Protein AF-A0A1Z9RPC7-F1 (afdb_monomer_lite)

Sequence (65 aa):
MRIIIILLVIFLVYLIVKSLFKKKAGRKIKTKKSIEYCRFCKAYVAPEEYCLNKNINYKDCKNYK

Foldseek 3Di:
DVVVVVVVVVVVVVVVVVVVVVVVVPPPVVPPQPQDQQPVLNDGHGQPDARPPPRDGVVVSVVPD

Structure (mmCIF, N/CA/C/O backbone):
data_AF-A0A1Z9RPC7-F1
#
_entry.id   AF-A0A1Z9RPC7-F1
#
loop_
_atom_site.group_PDB
_atom_site.id
_atom_site.type_symbol
_atom_site.label_atom_id
_atom_site.label_alt_id
_atom_site.label_comp_id
_atom_site.label_asym_id
_atom_site.label_entity_id
_atom_site.label_seq_id
_atom_site.pdbx_PDB_ins_code
_atom_site.Cartn_x
_atom_site.Cartn_y
_atom_site.Cartn_z
_atom_site.occupancy
_atom_site.B_iso_or_equiv
_atom_site.auth_seq_id
_atom_site.auth_comp_id
_atom_site.auth_asym_i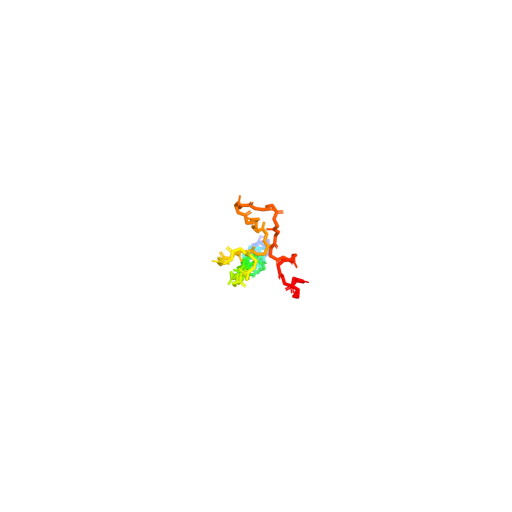d
_atom_site.auth_atom_id
_atom_site.pdbx_PDB_model_num
ATOM 1 N N . MET A 1 1 ? 23.895 3.653 -40.420 1.00 71.62 1 MET A N 1
ATOM 2 C CA . MET A 1 1 ? 22.440 3.829 -40.654 1.00 71.62 1 MET A CA 1
ATOM 3 C C . MET A 1 1 ? 21.603 2.691 -40.072 1.00 71.62 1 MET A C 1
ATOM 5 O O . MET A 1 1 ? 20.834 2.949 -39.160 1.00 71.62 1 MET A O 1
ATOM 9 N N . ARG A 1 2 ? 21.776 1.431 -40.506 1.00 83.06 2 ARG A N 1
ATOM 10 C CA . ARG A 1 2 ? 20.946 0.295 -40.037 1.00 83.06 2 ARG A CA 1
ATOM 11 C C . ARG A 1 2 ? 21.078 -0.017 -38.535 1.00 83.06 2 ARG A C 1
ATOM 13 O O . ARG A 1 2 ? 20.079 -0.286 -37.885 1.00 83.06 2 ARG A O 1
ATOM 20 N N . ILE A 1 3 ? 22.280 0.112 -37.968 1.00 90.81 3 ILE A N 1
ATOM 21 C CA . ILE A 1 3 ? 22.548 -0.137 -36.535 1.00 90.81 3 ILE A CA 1
ATOM 22 C C . ILE A 1 3 ? 21.810 0.863 -35.627 1.00 90.81 3 ILE A C 1
ATOM 24 O O . ILE A 1 3 ? 21.259 0.480 -34.601 1.00 90.81 3 ILE A O 1
ATOM 28 N N . ILE A 1 4 ? 21.739 2.135 -36.031 1.00 91.38 4 ILE A N 1
ATOM 29 C CA . ILE A 1 4 ? 21.064 3.198 -35.265 1.00 91.38 4 ILE A CA 1
ATOM 30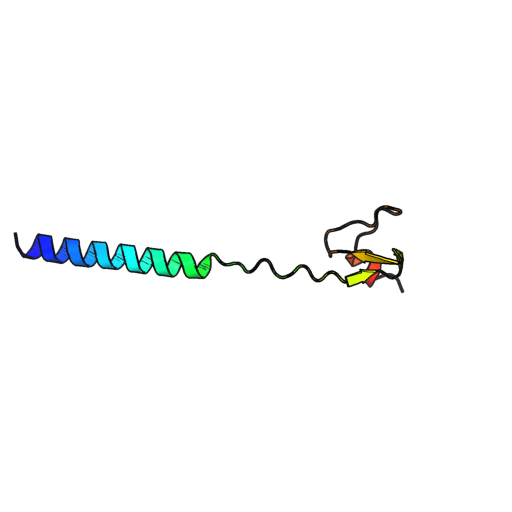 C C . ILE A 1 4 ? 19.559 2.914 -35.169 1.00 91.38 4 ILE A C 1
ATOM 32 O O . ILE A 1 4 ? 18.963 3.067 -34.106 1.00 91.38 4 ILE A O 1
ATOM 36 N N . ILE A 1 5 ? 18.960 2.437 -36.264 1.00 91.38 5 ILE A N 1
ATOM 37 C CA . ILE A 1 5 ? 17.543 2.053 -36.314 1.00 91.38 5 ILE A CA 1
ATOM 38 C C . ILE A 1 5 ? 17.275 0.888 -35.351 1.00 91.38 5 ILE A C 1
ATOM 40 O O . ILE A 1 5 ? 16.309 0.929 -34.596 1.00 91.38 5 ILE A O 1
ATOM 44 N N . ILE A 1 6 ? 18.158 -0.115 -35.317 1.00 92.62 6 ILE A N 1
ATOM 45 C CA . ILE A 1 6 ? 18.030 -1.269 -34.413 1.00 92.62 6 ILE A CA 1
ATOM 46 C C . ILE A 1 6 ? 18.086 -0.824 -32.943 1.00 92.62 6 ILE A C 1
ATOM 48 O O . ILE A 1 6 ? 17.245 -1.238 -32.145 1.00 92.62 6 ILE A O 1
ATOM 52 N N . LEU A 1 7 ? 19.020 0.065 -32.586 1.00 93.06 7 LEU A N 1
ATOM 53 C CA . LEU A 1 7 ? 19.127 0.604 -31.225 1.00 93.06 7 LEU A CA 1
ATOM 54 C C . LEU A 1 7 ? 17.880 1.400 -30.812 1.00 93.06 7 LEU A C 1
ATOM 56 O O . LEU A 1 7 ? 17.394 1.242 -29.692 1.00 93.06 7 LEU A O 1
ATOM 60 N N . LEU A 1 8 ? 17.328 2.205 -31.724 1.00 92.88 8 LEU A N 1
ATOM 61 C CA . LEU A 1 8 ? 16.084 2.943 -31.494 1.00 92.88 8 LEU A CA 1
ATOM 62 C C . LEU A 1 8 ? 14.899 2.009 -31.225 1.00 92.88 8 LEU A C 1
ATOM 64 O O . LEU A 1 8 ? 14.131 2.244 -30.293 1.00 92.88 8 LEU A O 1
ATOM 68 N N . VAL A 1 9 ? 14.770 0.928 -31.996 1.00 93.75 9 VAL A N 1
ATOM 69 C CA . VAL A 1 9 ? 13.694 -0.058 -31.812 1.00 93.75 9 VAL A CA 1
ATOM 70 C C . VAL A 1 9 ? 13.806 -0.747 -30.449 1.00 93.75 9 VAL A C 1
ATOM 72 O O . VAL A 1 9 ? 12.814 -0.831 -29.725 1.00 93.75 9 VAL A O 1
ATOM 75 N N . ILE A 1 10 ? 15.010 -1.172 -30.049 1.00 95.06 10 ILE A N 1
ATOM 76 C CA . ILE A 1 10 ? 15.248 -1.796 -28.734 1.00 95.06 10 ILE A CA 1
ATOM 77 C C . ILE A 1 10 ? 14.881 -0.831 -27.596 1.00 95.06 10 ILE A C 1
ATOM 79 O O . ILE A 1 10 ? 14.215 -1.224 -26.634 1.00 95.06 10 ILE A O 1
ATOM 83 N N . PHE A 1 11 ? 15.265 0.442 -27.719 1.00 93.94 11 PHE A N 1
ATOM 84 C CA . PHE A 1 11 ? 14.956 1.469 -26.726 1.00 93.94 11 PHE A CA 1
ATOM 85 C C . PHE A 1 11 ? 13.444 1.696 -26.570 1.00 93.94 11 PHE A C 1
ATOM 87 O O . PHE A 1 11 ? 12.937 1.739 -25.446 1.00 93.94 11 PHE A O 1
ATOM 94 N N . LEU A 1 12 ? 12.703 1.773 -27.681 1.00 91.12 12 LEU A N 1
ATOM 95 C CA . LEU A 1 12 ? 11.245 1.928 -27.661 1.00 91.12 12 LEU A CA 1
ATOM 96 C C . LEU A 1 12 ? 10.549 0.733 -26.996 1.00 91.12 12 LEU A C 1
ATOM 98 O O . LEU A 1 12 ? 9.685 0.926 -26.138 1.00 91.12 12 LEU A O 1
ATOM 102 N N . VAL A 1 13 ? 10.959 -0.496 -27.327 1.00 92.12 13 VAL A N 1
ATOM 103 C CA . VAL A 1 13 ? 10.413 -1.715 -26.706 1.00 92.12 13 VAL A CA 1
ATOM 104 C C . VAL A 1 13 ? 10.666 -1.716 -25.194 1.00 92.12 13 VAL A C 1
ATOM 106 O O . VAL A 1 13 ? 9.747 -1.977 -24.413 1.00 92.12 13 VAL A O 1
ATOM 109 N N . TYR A 1 14 ? 11.873 -1.343 -24.759 1.00 91.50 14 TYR A N 1
ATOM 110 C CA . TYR A 1 14 ? 12.216 -1.235 -23.339 1.00 91.50 14 TYR A CA 1
ATOM 111 C C . TYR A 1 14 ? 11.321 -0.233 -22.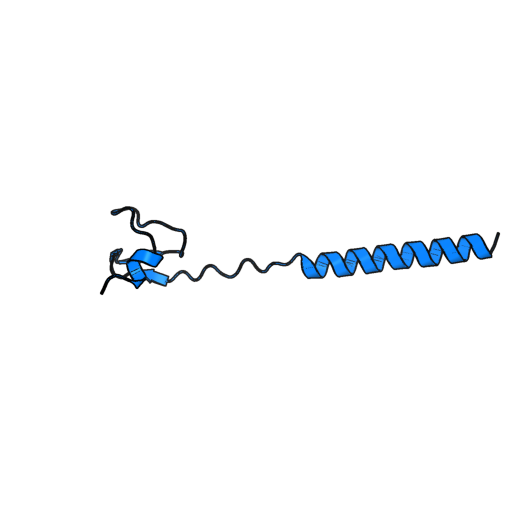591 1.00 91.50 14 TYR A C 1
ATOM 113 O O . TYR A 1 14 ? 10.832 -0.538 -21.498 1.00 91.50 14 TYR A O 1
ATOM 121 N N . LEU A 1 15 ? 11.050 0.942 -23.174 1.00 87.38 15 LEU A N 1
ATOM 122 C CA . LEU A 1 15 ? 10.172 1.948 -22.564 1.00 87.38 15 LEU A CA 1
ATOM 123 C C . LEU A 1 15 ? 8.727 1.454 -22.407 1.00 87.38 15 LEU A C 1
ATOM 125 O O . LEU A 1 15 ? 8.116 1.676 -21.356 1.00 87.38 15 LEU A O 1
ATOM 129 N N . ILE A 1 16 ? 8.192 0.756 -23.413 1.00 86.06 16 ILE A N 1
ATOM 130 C CA . ILE A 1 16 ? 6.831 0.197 -23.383 1.00 86.06 16 ILE A CA 1
ATOM 131 C C . ILE A 1 16 ? 6.712 -0.849 -22.270 1.00 86.06 16 ILE A C 1
ATOM 133 O O . ILE A 1 16 ? 5.809 -0.767 -21.433 1.00 86.06 16 ILE A O 1
ATOM 137 N N . VAL A 1 17 ? 7.659 -1.790 -22.206 1.00 86.19 17 VAL A N 1
ATOM 138 C CA . VAL A 1 17 ? 7.688 -2.836 -21.174 1.00 86.19 17 VAL A CA 1
ATOM 139 C C . VAL A 1 17 ? 7.813 -2.210 -19.782 1.00 86.19 17 VAL A C 1
ATOM 141 O O . VAL A 1 17 ? 7.011 -2.501 -18.895 1.00 86.19 17 VAL A O 1
ATOM 144 N N . LYS A 1 18 ? 8.739 -1.265 -19.587 1.00 82.31 18 LYS A N 1
ATOM 145 C CA . LYS A 1 18 ? 8.925 -0.552 -18.312 1.00 82.31 18 LYS A CA 1
ATOM 146 C C . LYS A 1 18 ? 7.665 0.194 -17.860 1.00 82.31 18 LYS A C 1
ATOM 148 O O . LYS A 1 18 ? 7.337 0.184 -16.672 1.00 82.31 18 LYS A O 1
ATOM 153 N N . SER A 1 19 ? 6.942 0.817 -18.792 1.00 72.75 19 SER A N 1
ATOM 154 C CA . SER A 1 19 ? 5.667 1.493 -18.522 1.00 72.75 19 SER A CA 1
ATOM 155 C C . SER A 1 19 ? 4.576 0.506 -18.087 1.00 72.75 19 SER A C 1
ATOM 157 O O . SER A 1 19 ? 3.863 0.752 -17.112 1.00 72.75 19 SER A O 1
ATOM 159 N N . LEU A 1 20 ? 4.486 -0.655 -18.743 1.00 73.25 20 LEU A N 1
ATOM 160 C CA . LEU A 1 20 ? 3.539 -1.714 -18.384 1.00 73.25 20 LEU A CA 1
ATOM 161 C C . LEU A 1 20 ? 3.837 -2.328 -17.008 1.00 73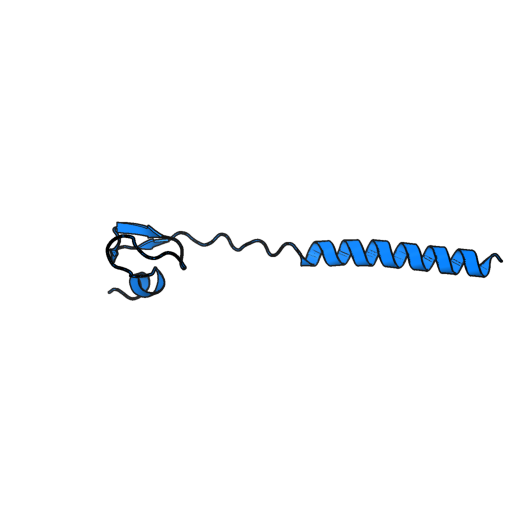.25 20 LEU A C 1
ATOM 163 O O . LEU A 1 20 ? 2.911 -2.555 -16.228 1.00 73.25 20 LEU A O 1
ATOM 167 N N . PHE A 1 21 ? 5.111 -2.539 -16.666 1.00 67.31 21 PHE A N 1
ATOM 168 C CA . PHE A 1 21 ? 5.507 -3.043 -15.346 1.00 67.31 21 PHE A CA 1
ATOM 169 C C . PHE A 1 21 ? 5.239 -2.027 -14.223 1.00 67.31 21 PHE A C 1
ATOM 171 O O . PHE A 1 21 ? 4.736 -2.411 -13.166 1.00 67.31 21 PHE A O 1
ATOM 178 N N . LYS A 1 22 ? 5.453 -0.722 -14.454 1.00 60.62 22 LYS A N 1
ATOM 179 C CA . LYS A 1 22 ? 5.088 0.327 -13.479 1.00 60.62 22 LYS A CA 1
ATOM 180 C C . LYS A 1 22 ? 3.581 0.395 -13.214 1.00 60.62 22 LYS A C 1
ATOM 182 O O . LYS A 1 22 ? 3.178 0.632 -12.077 1.00 60.62 22 LYS A O 1
ATOM 187 N N . LYS A 1 23 ? 2.738 0.135 -14.221 1.00 55.94 23 LYS A N 1
ATOM 188 C CA . LYS A 1 23 ? 1.273 0.104 -14.046 1.00 55.94 23 LYS A CA 1
ATOM 189 C C . LYS A 1 23 ? 0.805 -1.043 -13.140 1.00 55.94 23 LYS A C 1
ATOM 191 O O . LYS A 1 23 ? -0.195 -0.881 -12.444 1.00 55.94 23 LYS A O 1
ATOM 196 N N . LYS A 1 24 ? 1.533 -2.166 -13.083 1.00 53.31 24 LYS A N 1
ATOM 197 C CA . LYS A 1 24 ? 1.191 -3.303 -12.205 1.00 53.31 24 LYS A CA 1
ATOM 198 C C . LYS A 1 24 ? 1.545 -3.067 -10.731 1.00 53.31 24 LYS A C 1
ATOM 200 O O . LYS A 1 24 ? 0.860 -3.600 -9.868 1.00 53.31 24 LYS A O 1
ATOM 205 N N . ALA A 1 25 ? 2.525 -2.211 -10.434 1.00 52.06 25 ALA A N 1
ATOM 206 C CA . ALA A 1 25 ? 2.872 -1.833 -9.057 1.00 52.06 25 ALA A CA 1
ATOM 207 C C . ALA A 1 25 ? 1.949 -0.745 -8.457 1.00 52.06 25 ALA A C 1
ATOM 209 O O . ALA A 1 25 ? 2.021 -0.455 -7.266 1.00 52.06 25 ALA A O 1
ATOM 210 N N . GLY A 1 26 ? 1.081 -0.132 -9.274 1.00 47.44 26 GLY A N 1
ATOM 211 C CA . GLY A 1 26 ? 0.274 1.035 -8.899 1.00 47.44 26 GLY A CA 1
ATOM 212 C C . GLY A 1 26 ? -1.170 0.751 -8.485 1.00 47.44 26 GLY A C 1
ATOM 213 O O . GLY A 1 26 ? -1.833 1.651 -7.978 1.00 47.44 26 GLY A O 1
ATOM 214 N N . ARG A 1 27 ? -1.680 -0.479 -8.631 1.00 46.66 27 ARG A N 1
ATOM 215 C CA . ARG A 1 27 ? -2.893 -0.882 -7.904 1.00 46.66 27 ARG A CA 1
ATOM 216 C C . ARG A 1 27 ? -2.471 -1.353 -6.518 1.00 46.66 27 ARG A C 1
ATOM 218 O O . ARG A 1 27 ? -2.547 -2.534 -6.201 1.00 46.66 27 ARG A O 1
ATOM 225 N N . LYS A 1 28 ? -2.095 -0.398 -5.656 1.00 48.28 28 LYS A N 1
ATOM 226 C CA . LYS A 1 28 ? -2.476 -0.520 -4.246 1.00 48.28 28 LYS A CA 1
ATOM 227 C C . LYS A 1 28 ? -3.991 -0.649 -4.282 1.00 48.28 28 LYS A C 1
ATOM 229 O O . LYS A 1 28 ? -4.699 0.346 -4.420 1.00 48.28 28 LYS A O 1
ATOM 234 N N . ILE A 1 29 ? -4.479 -1.887 -4.278 1.00 49.41 29 ILE A N 1
ATOM 235 C CA . ILE A 1 29 ? -5.834 -2.194 -3.852 1.00 49.41 29 ILE A CA 1
ATOM 236 C C . ILE A 1 29 ? -5.948 -1.408 -2.553 1.00 49.41 29 ILE A C 1
ATOM 238 O O . ILE A 1 29 ? -5.215 -1.702 -1.611 1.00 49.41 29 ILE A O 1
ATOM 242 N N . LYS A 1 30 ? -6.727 -0.317 -2.547 1.00 51.88 30 LYS A N 1
ATOM 243 C CA . LYS A 1 30 ? -7.124 0.322 -1.297 1.00 51.88 30 LYS A CA 1
ATOM 244 C C . LYS A 1 30 ? -7.755 -0.824 -0.536 1.00 51.88 30 LYS A C 1
ATOM 246 O O . L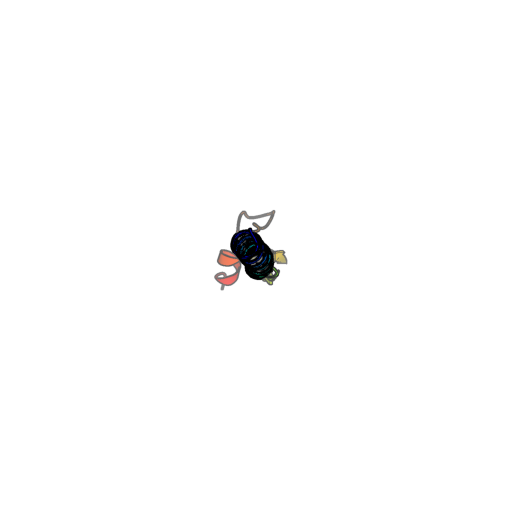YS A 1 30 ? -8.819 -1.292 -0.939 1.00 51.88 30 LYS A O 1
ATOM 251 N N . THR A 1 31 ? -7.016 -1.370 0.425 1.00 53.81 31 THR A N 1
ATOM 252 C CA . THR A 1 31 ? -7.458 -2.435 1.308 1.00 53.81 31 THR A CA 1
ATOM 253 C C . THR A 1 31 ? -8.860 -2.025 1.700 1.00 53.81 31 THR A C 1
ATOM 255 O O . THR A 1 31 ? -9.032 -0.900 2.173 1.00 53.81 31 THR A O 1
ATOM 258 N N . LYS A 1 32 ? -9.861 -2.843 1.349 1.00 53.50 32 LYS A N 1
ATOM 259 C CA . LYS A 1 32 ? -11.253 -2.623 1.750 1.00 53.50 32 LYS A CA 1
ATOM 260 C C . LYS A 1 32 ? -11.167 -2.282 3.235 1.00 53.50 32 LYS A C 1
ATOM 262 O O . LYS A 1 32 ? -10.780 -3.159 4.004 1.00 53.50 32 LYS A O 1
ATOM 267 N N . LYS A 1 33 ? -11.356 -1.012 3.616 1.00 62.66 33 LYS A N 1
ATOM 268 C CA . LYS A 1 33 ? -11.323 -0.622 5.028 1.00 62.66 33 LYS A CA 1
ATOM 269 C C . LYS A 1 33 ? -12.408 -1.486 5.658 1.00 62.66 33 LYS A C 1
ATOM 271 O O . LYS A 1 33 ? -13.562 -1.366 5.246 1.00 62.66 33 LYS A O 1
ATOM 276 N N . SER A 1 34 ? -12.026 -2.456 6.490 1.00 68.50 34 SER A N 1
ATOM 277 C CA . SER A 1 34 ? -12.984 -3.369 7.100 1.00 68.50 34 SER A CA 1
ATOM 278 C C . SER A 1 34 ? -13.858 -2.517 8.001 1.00 68.50 34 SER A C 1
ATOM 280 O O . SER A 1 34 ? -13.389 -1.949 8.983 1.00 68.50 34 SER A O 1
ATOM 282 N N . ILE A 1 35 ? -15.105 -2.320 7.586 1.00 74.06 35 ILE A N 1
ATOM 283 C CA . ILE A 1 35 ? -16.089 -1.666 8.431 1.00 74.06 35 ILE A CA 1
ATOM 284 C C . ILE A 1 35 ? -16.496 -2.722 9.445 1.00 74.06 35 ILE A C 1
ATOM 286 O O . ILE A 1 35 ? -16.998 -3.785 9.075 1.00 74.06 35 ILE A O 1
ATOM 290 N N . GLU A 1 36 ? -16.230 -2.448 10.710 1.00 75.19 36 GLU A N 1
ATOM 291 C CA . GLU A 1 36 ? -16.454 -3.394 11.792 1.00 75.19 36 GLU A CA 1
ATOM 292 C C . GLU A 1 36 ? -17.474 -2.817 12.768 1.00 75.19 36 GLU A C 1
ATOM 294 O O . GLU A 1 36 ? -17.603 -1.600 12.935 1.00 75.19 36 GLU A O 1
ATOM 299 N N . TYR A 1 37 ? -18.265 -3.702 13.372 1.00 78.94 37 TYR A N 1
ATOM 300 C CA . TYR A 1 37 ? -19.290 -3.284 14.314 1.00 78.94 37 TYR A CA 1
ATOM 301 C C . TYR A 1 37 ? -18.643 -2.858 15.628 1.00 78.94 37 TYR A C 1
ATOM 303 O O . TYR A 1 37 ? -17.998 -3.655 16.310 1.00 78.94 37 TYR A O 1
ATOM 311 N N . CYS A 1 38 ? -18.857 -1.605 16.012 1.00 77.44 38 CYS A N 1
ATOM 312 C CA . CYS A 1 38 ? -18.426 -1.087 17.292 1.00 77.44 38 CYS A CA 1
ATOM 313 C C . CYS A 1 38 ? -19.565 -1.164 18.314 1.00 77.44 38 CYS A C 1
ATOM 315 O O . CYS A 1 38 ? -20.567 -0.452 18.208 1.00 77.44 38 CYS A O 1
ATOM 317 N N . ARG A 1 39 ? -19.391 -1.981 19.362 1.00 75.69 39 ARG A N 1
ATOM 318 C CA . ARG A 1 39 ? -20.390 -2.150 20.433 1.00 75.69 39 ARG A CA 1
ATOM 319 C C . ARG A 1 39 ? -20.643 -0.858 21.211 1.00 75.69 39 ARG A C 1
ATOM 321 O O . ARG A 1 39 ? -21.786 -0.577 21.560 1.00 75.69 39 ARG A O 1
ATOM 328 N N . PHE A 1 40 ? -19.598 -0.066 21.438 1.00 75.25 40 PHE A N 1
ATOM 329 C CA . PHE A 1 40 ? -19.691 1.209 22.150 1.00 75.25 40 PHE A CA 1
ATOM 330 C C . PHE A 1 40 ? -20.559 2.231 21.401 1.00 75.25 40 PHE A C 1
ATOM 332 O O . PHE A 1 40 ? -21.354 2.948 22.006 1.00 75.25 40 PHE A O 1
ATOM 339 N N . CYS A 1 41 ? -20.447 2.254 20.074 1.00 73.94 41 CYS A N 1
ATOM 340 C CA . CYS A 1 41 ? -21.169 3.189 19.216 1.00 73.94 41 CYS A CA 1
ATOM 341 C C . CYS A 1 41 ? -22.475 2.617 18.664 1.00 73.94 41 CYS A C 1
ATOM 343 O O . CYS A 1 41 ? -23.227 3.347 18.026 1.00 73.94 41 CYS A O 1
ATOM 345 N N . LYS A 1 42 ? -22.733 1.322 18.899 1.00 80.19 42 LYS A N 1
ATOM 346 C CA . LYS A 1 42 ? -23.846 0.553 18.324 1.00 80.19 42 LYS A CA 1
ATOM 347 C C . LYS A 1 42 ? -23.977 0.755 16.808 1.00 80.19 42 LYS A C 1
ATOM 349 O O . LYS A 1 42 ? -25.079 0.827 16.273 1.00 80.19 42 LYS A O 1
ATOM 354 N N . ALA A 1 43 ? -22.841 0.888 16.130 1.00 78.62 43 ALA A N 1
ATOM 355 C CA . ALA A 1 43 ? -22.767 1.262 14.726 1.00 78.62 43 ALA A CA 1
ATOM 356 C C . ALA A 1 43 ? -21.567 0.599 14.051 1.00 78.62 43 ALA A C 1
ATOM 358 O O . ALA A 1 43 ? -20.573 0.259 14.697 1.00 78.62 43 ALA A O 1
ATOM 359 N N . TYR A 1 44 ? -21.670 0.434 12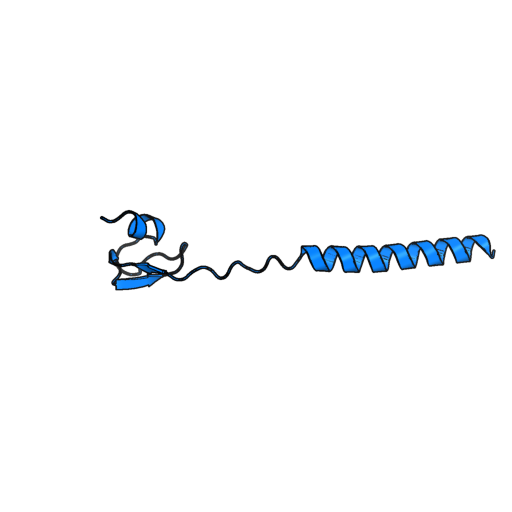.739 1.00 78.06 44 TYR A N 1
ATOM 360 C CA . TYR A 1 44 ? -20.580 -0.009 11.880 1.00 78.06 44 TYR A CA 1
ATOM 361 C C . TYR A 1 44 ? -19.701 1.193 11.538 1.00 78.06 44 TYR A C 1
ATOM 363 O O . TYR A 1 44 ? -20.200 2.170 10.985 1.00 78.06 44 TYR A O 1
ATOM 371 N N . VAL A 1 45 ? -18.418 1.132 11.887 1.00 78.25 45 VAL A N 1
ATOM 372 C CA . VAL A 1 45 ? -17.467 2.239 11.702 1.00 78.25 45 VAL A CA 1
ATOM 373 C C . VAL A 1 45 ? -16.189 1.743 11.045 1.00 78.25 45 VAL A C 1
ATOM 375 O O . VAL A 1 45 ? -15.743 0.617 11.284 1.00 78.25 45 VAL A O 1
ATOM 378 N N . ALA A 1 46 ? -15.594 2.580 10.198 1.00 75.88 46 ALA A N 1
ATOM 379 C CA . ALA A 1 46 ? -14.269 2.301 9.666 1.00 75.88 46 ALA A CA 1
ATOM 380 C C . ALA A 1 46 ? -13.185 2.516 10.748 1.00 75.88 46 ALA A C 1
ATOM 382 O O . ALA A 1 46 ? -13.383 3.306 11.672 1.00 75.88 46 ALA A O 1
ATOM 383 N N . PRO A 1 47 ? -11.990 1.903 10.615 1.00 70.69 47 PRO A N 1
ATOM 384 C CA . PRO A 1 47 ? -10.918 2.010 11.611 1.00 70.69 47 PRO A CA 1
ATOM 385 C C . PRO A 1 47 ? -10.447 3.440 11.912 1.00 70.69 47 PRO A C 1
ATOM 387 O O . PRO A 1 47 ? -9.878 3.703 12.968 1.00 70.69 47 PRO A O 1
ATOM 390 N N . GLU A 1 48 ? -10.648 4.342 10.952 1.00 70.75 48 GLU A N 1
ATOM 391 C CA . GLU A 1 48 ? -10.216 5.742 10.986 1.00 70.75 48 GLU A CA 1
ATOM 392 C C . GLU A 1 48 ? -11.375 6.709 11.263 1.00 70.75 48 GLU A C 1
ATOM 394 O O . GLU A 1 48 ? -11.157 7.912 11.364 1.00 70.75 48 GLU A O 1
ATOM 399 N N . GLU A 1 49 ? -12.604 6.199 11.366 1.00 69.50 49 GLU A N 1
ATOM 400 C CA . GLU A 1 49 ? -13.778 7.010 11.660 1.00 69.50 49 GLU A CA 1
ATOM 401 C C . GLU A 1 49 ? -14.025 7.069 13.165 1.00 69.50 49 GLU A C 1
ATOM 403 O O . GLU A 1 49 ? -13.887 6.084 13.898 1.00 69.50 49 GLU A O 1
ATOM 408 N N . TYR A 1 50 ? -14.404 8.261 13.613 1.00 70.25 50 TYR A N 1
ATOM 409 C CA . TYR A 1 50 ? -14.834 8.508 14.976 1.00 70.25 50 TYR A CA 1
ATOM 410 C C . TYR A 1 50 ? -16.344 8.363 15.061 1.00 70.25 50 TYR A C 1
ATOM 412 O O . TYR A 1 50 ? -17.089 8.769 14.168 1.00 70.25 50 TYR A O 1
ATOM 420 N N . CYS A 1 51 ? -16.813 7.823 16.173 1.00 72.69 51 CYS A N 1
ATOM 421 C CA . CYS A 1 51 ? -18.233 7.770 16.436 1.00 72.69 51 CYS A CA 1
ATOM 422 C C . CYS A 1 51 ? -18.774 9.170 16.727 1.00 72.69 51 CYS A C 1
ATOM 424 O O . CYS A 1 51 ? -18.313 9.830 17.663 1.00 72.69 51 CYS A O 1
ATOM 426 N N . LEU A 1 52 ? -19.807 9.559 15.970 1.00 66.12 52 LEU A N 1
ATOM 427 C CA . LEU A 1 52 ? -20.477 10.867 16.012 1.00 66.12 52 LEU A CA 1
ATOM 428 C C . LEU A 1 52 ? -20.766 11.384 17.428 1.00 66.12 52 LEU A C 1
ATOM 430 O O . LEU A 1 52 ? -20.676 12.580 17.669 1.00 66.12 52 LEU A O 1
ATOM 434 N N . ASN A 1 53 ? -21.089 10.492 18.367 1.00 61.97 53 ASN A N 1
ATOM 435 C CA . ASN A 1 53 ? -21.573 10.898 19.684 1.00 61.97 53 ASN A CA 1
ATOM 436 C C . ASN A 1 53 ? -20.514 10.995 20.786 1.00 61.97 53 ASN A C 1
ATOM 438 O O . ASN A 1 53 ? -20.836 11.508 21.853 1.00 61.97 53 ASN A O 1
ATOM 442 N N . LYS A 1 54 ? -19.301 10.454 20.610 1.00 62.12 54 LYS A N 1
ATOM 443 C CA . LYS A 1 54 ? -18.371 10.298 21.751 1.00 62.12 54 LYS A CA 1
ATOM 444 C C . LYS A 1 54 ? -16.885 10.466 21.432 1.00 62.12 54 LYS A C 1
ATOM 446 O O . LYS A 1 54 ? -16.065 10.241 22.313 1.00 62.12 54 LYS A O 1
ATOM 451 N N . ASN A 1 55 ? -16.530 10.874 20.212 1.00 64.75 55 ASN A N 1
ATOM 452 C CA . ASN A 1 55 ? -15.138 11.110 19.798 1.00 64.75 55 ASN A CA 1
ATOM 453 C C . ASN A 1 55 ? -14.207 9.890 19.993 1.00 64.75 55 ASN A C 1
ATOM 455 O O . ASN A 1 55 ? -12.993 10.030 20.115 1.00 64.75 55 ASN A O 1
ATOM 459 N N . ILE A 1 56 ? -14.785 8.685 20.026 1.00 65.62 56 ILE A N 1
ATOM 460 C CA . ILE A 1 56 ? -14.074 7.412 20.179 1.00 65.62 56 ILE A CA 1
ATOM 461 C C . ILE A 1 56 ? -13.899 6.804 18.790 1.00 65.62 56 ILE A C 1
ATOM 463 O O . ILE A 1 56 ? -14.851 6.780 18.008 1.00 65.62 56 ILE A O 1
ATOM 467 N N . ASN A 1 57 ? -12.694 6.335 18.473 1.00 64.50 57 ASN A N 1
ATOM 468 C CA . ASN A 1 57 ? -12.414 5.640 17.217 1.00 64.50 57 ASN A CA 1
ATOM 469 C C . ASN A 1 57 ? -12.652 4.121 17.358 1.00 64.50 57 ASN A C 1
ATOM 471 O O . ASN A 1 57 ? -12.811 3.580 18.455 1.00 64.50 57 ASN A O 1
ATOM 475 N N . TYR A 1 58 ? -12.643 3.393 16.242 1.00 65.12 58 TYR A N 1
ATOM 476 C CA . TYR A 1 58 ? -12.783 1.934 16.271 1.00 65.12 58 TYR A CA 1
ATOM 477 C C . TYR A 1 58 ? -11.673 1.216 17.077 1.00 65.12 58 TYR A C 1
ATOM 479 O O . TYR A 1 58 ? -11.958 0.209 17.728 1.00 65.12 58 TYR A O 1
ATOM 487 N N . LYS A 1 59 ? -10.422 1.711 17.087 1.00 64.25 59 LYS A N 1
ATOM 488 C CA . LYS A 1 59 ? -9.328 1.088 17.867 1.00 64.25 59 LYS A CA 1
ATOM 489 C C . LYS A 1 59 ? -9.641 1.080 19.362 1.00 64.25 59 LYS A C 1
ATOM 491 O O . LYS A 1 59 ? -9.419 0.072 20.027 1.00 64.25 59 LYS A O 1
ATOM 496 N N . ASP A 1 60 ? -10.203 2.170 19.859 1.00 65.00 60 ASP A N 1
ATOM 497 C CA . ASP A 1 60 ? -10.637 2.305 21.245 1.00 65.00 60 ASP A CA 1
ATOM 498 C C . ASP A 1 60 ? -11.879 1.446 21.516 1.00 65.00 60 ASP A C 1
ATOM 500 O O . ASP A 1 60 ? -12.011 0.856 22.585 1.00 65.00 60 ASP A O 1
ATOM 504 N N . CYS A 1 61 ? -12.749 1.281 20.516 1.00 67.75 61 CYS A N 1
ATOM 505 C CA . CYS A 1 61 ? -13.904 0.394 20.616 1.00 67.75 61 CYS A CA 1
ATOM 506 C C . CYS A 1 61 ? -13.530 -1.087 20.745 1.00 67.75 61 CYS A C 1
ATOM 508 O O . CYS A 1 61 ? -14.159 -1.814 21.512 1.00 67.75 61 CYS A O 1
ATOM 510 N N . LYS A 1 62 ? -12.494 -1.542 20.030 1.00 64.62 62 LYS A N 1
ATOM 511 C CA . LYS A 1 62 ? -12.000 -2.925 20.120 1.00 64.62 62 LYS A CA 1
ATOM 512 C C . LYS A 1 62 ? -11.406 -3.247 21.498 1.00 64.62 62 LYS A C 1
ATOM 514 O O . LYS A 1 62 ? -11.439 -4.398 21.923 1.00 64.62 62 LYS A O 1
ATOM 519 N N . ASN A 1 63 ? -10.888 -2.234 22.189 1.00 63.44 63 ASN A N 1
ATOM 520 C CA . ASN A 1 63 ? -10.300 -2.358 23.523 1.00 63.44 63 ASN A CA 1
ATOM 521 C C . ASN A 1 63 ? -11.314 -2.136 24.662 1.00 63.44 63 ASN A C 1
ATOM 523 O O . ASN A 1 63 ? -10.951 -2.263 25.831 1.00 63.44 63 ASN A O 1
ATOM 527 N N . TYR A 1 64 ? -12.574 -1.826 24.345 1.00 57.12 64 TYR A N 1
ATOM 528 C CA . TYR A 1 64 ? -13.635 -1.636 25.330 1.00 57.12 64 TYR A CA 1
ATOM 529 C C . TYR A 1 64 ? -14.201 -3.003 25.754 1.00 57.12 64 TYR A C 1
ATOM 531 O O . TYR A 1 64 ? -15.009 -3.595 25.034 1.00 57.12 64 TYR A O 1
ATOM 539 N N . LYS A 1 65 ? -13.711 -3.529 26.885 1.00 53.31 65 LYS A N 1
ATOM 540 C CA . LYS A 1 65 ? -14.178 -4.778 27.514 1.00 53.31 65 LYS A CA 1
ATOM 541 C C . LYS A 1 65 ? -15.504 -4.586 28.243 1.00 53.31 65 LYS A C 1
ATOM 543 O O . LYS A 1 65 ? -15.606 -3.600 29.004 1.00 53.31 65 LYS A O 1
#

Secondary structure (DSSP, 8-state):
-HHHHHHHHHHHHHHHHHHHHHHHT----------EEETTTTEEE-TTPBPTTT--BHHHHHT--

pLDDT: mean 72.07, std 13.67, range [46.66, 95.06]

Radius of gyration: 25.3 Å; chains: 1; bounding box: 46×16×68 Å